Protein AF-A0A920VX40-F1 (afdb_monomer_lite)

Sequence (181 aa):
MASGDTIRWFDADPCYIYHIINSWEEKNEVILDVCRMSSPVPSQEVRQKLSGPYGTMLAWLKLDACYHRYRFNLETGETKEERKEDLLSEFPVINNRYGGLPSRYSYHVTLADTDVILFDALVKMDSLSGTSQKFKFQEGCFGSEMQFAPRHNSNAEDDGYLISFVTNMEKWERGDSNFSS

pLDDT: mean 86.34, std 15.26, range [39.72, 98.44]

Foldseek 3Di:
DDDPVPDADADDQDWDFDDWQAWADDPQKIKTKTFIFRDQAQDPVQLVPQDDPCSNVCSRQVTQGAIKMWIQGNPPSHIDIDGLERARWDLKYFLCVQHRHDDQKIKTFDADPDSDGFTQWIKIAGSVVSDIDIDGDDPQKTWDRWYWDADVPDPDRNRTDIGIDIDRRPDDDPPPPPPDD

Secondary structure (DSSP, 8-state):
---GGG---------EEEEEEEEEEETTEEEEEEEEES--S--HHHHHH--STTHHHHHHHSS--EEEEEEEETTT--EEEEE------EEEE--GGGTTS---EEEEEEEPSSSS--EEEEEEEETTTTEEEEEEPPTTEEE---EEEEPTT--STT-EEEE--EEE-S-----------

Structure (mmCIF, N/CA/C/O backbone):
data_AF-A0A920VX40-F1
#
_entry.id   AF-A0A920VX40-F1
#
loop_
_atom_site.group_PDB
_atom_site.id
_atom_site.type_symbol
_atom_site.label_atom_id
_atom_site.label_alt_id
_atom_site.label_comp_id
_atom_site.label_asym_id
_atom_site.label_entity_id
_atom_site.label_seq_id
_atom_site.pdbx_PDB_ins_code
_atom_site.Cartn_x
_atom_site.Cartn_y
_atom_site.Cartn_z
_atom_site.occupancy
_atom_site.B_iso_or_equiv
_atom_site.auth_seq_id
_atom_site.auth_comp_id
_atom_site.auth_asym_id
_atom_site.auth_atom_id
_atom_site.pdbx_PDB_model_num
ATOM 1 N N . MET A 1 1 ? -25.686 16.195 8.853 1.00 53.41 1 MET A N 1
ATOM 2 C CA . MET A 1 1 ? -24.213 16.301 8.797 1.00 53.41 1 MET A CA 1
ATOM 3 C C . MET A 1 1 ? -23.718 16.363 10.228 1.00 53.41 1 MET A C 1
ATOM 5 O O . MET A 1 1 ? -24.377 17.021 11.026 1.00 53.41 1 MET A O 1
ATOM 9 N N . ALA A 1 2 ? -22.648 15.649 10.568 1.00 62.75 2 ALA A N 1
ATOM 10 C CA . ALA A 1 2 ? -22.046 15.749 11.895 1.00 62.75 2 ALA A CA 1
ATOM 11 C C . ALA A 1 2 ? -21.421 17.149 12.082 1.00 62.75 2 ALA A C 1
ATOM 13 O O . ALA A 1 2 ? -20.918 17.717 11.112 1.00 62.75 2 ALA A O 1
ATOM 14 N N . SER A 1 3 ? -21.509 17.734 13.283 1.00 79.81 3 SER A N 1
ATOM 15 C CA . SER A 1 3 ? -20.851 19.015 13.586 1.00 79.81 3 SER A CA 1
ATOM 16 C C . SER A 1 3 ? -19.357 18.798 13.844 1.00 79.81 3 SER A C 1
ATOM 18 O O . SER A 1 3 ? -18.941 17.702 14.225 1.00 79.81 3 SER A O 1
ATOM 20 N N . GLY A 1 4 ? -18.540 19.841 13.670 1.00 75.31 4 GLY A N 1
ATOM 21 C CA . GLY A 1 4 ? -17.100 19.782 13.963 1.00 75.31 4 GLY A CA 1
ATOM 22 C C . GLY A 1 4 ? -16.775 19.418 15.419 1.00 75.31 4 GLY A C 1
ATOM 23 O O . GLY A 1 4 ? -15.692 18.918 15.696 1.00 75.31 4 GLY A O 1
ATOM 24 N N . ASP A 1 5 ? -17.730 19.569 16.338 1.00 81.38 5 ASP A N 1
ATOM 25 C CA . ASP A 1 5 ? -17.574 19.208 17.756 1.00 81.38 5 ASP A CA 1
ATOM 26 C C . ASP A 1 5 ? -17.540 17.687 17.988 1.00 81.38 5 ASP A C 1
ATOM 28 O O . ASP A 1 5 ? -17.261 17.230 19.093 1.00 81.38 5 ASP A O 1
ATOM 32 N N . THR A 1 6 ? -17.828 16.894 16.950 1.00 88.00 6 THR A N 1
ATOM 33 C CA . THR A 1 6 ? -17.757 15.424 16.978 1.00 88.00 6 THR A CA 1
ATOM 34 C C . THR A 1 6 ? -16.422 14.871 16.465 1.00 88.00 6 THR A C 1
ATOM 36 O O . THR A 1 6 ? -16.252 13.655 16.393 1.00 88.00 6 THR A O 1
ATOM 39 N N . ILE A 1 7 ? -15.466 15.746 16.115 1.00 91.00 7 ILE A N 1
ATOM 40 C CA . ILE A 1 7 ? -14.121 15.340 15.691 1.00 91.00 7 ILE A CA 1
ATOM 41 C C . ILE A 1 7 ? -13.418 14.626 16.845 1.00 91.00 7 ILE A C 1
ATOM 43 O O . ILE A 1 7 ? -13.340 15.134 17.964 1.00 91.00 7 ILE A O 1
ATOM 47 N N . ARG A 1 8 ? -12.846 13.462 16.539 1.00 92.31 8 ARG A N 1
ATOM 48 C CA . ARG A 1 8 ? -12.010 12.697 17.459 1.00 92.31 8 ARG A CA 1
ATOM 49 C C . ARG A 1 8 ? -10.584 12.657 16.934 1.00 92.31 8 ARG A C 1
ATOM 51 O O . ARG A 1 8 ? -10.366 12.368 15.761 1.00 92.31 8 ARG A O 1
ATOM 58 N N . TRP A 1 9 ? -9.636 12.945 17.816 1.00 95.50 9 TRP A N 1
ATOM 59 C CA . TRP A 1 9 ? -8.208 12.878 17.531 1.00 95.50 9 TRP A CA 1
ATOM 60 C C . TRP A 1 9 ? -7.626 11.612 18.148 1.00 95.50 9 TRP A C 1
ATOM 62 O O . TRP A 1 9 ? -8.067 11.180 19.212 1.00 95.50 9 TRP A O 1
ATOM 72 N N . PHE A 1 10 ? -6.653 11.034 17.457 1.00 97.38 10 PHE A N 1
ATOM 73 C CA . PHE A 1 10 ? -5.939 9.832 17.856 1.00 97.38 10 PHE A CA 1
ATOM 74 C C . PHE A 1 10 ? -4.443 10.117 17.777 1.00 97.38 10 PHE A C 1
ATOM 76 O O . PHE A 1 10 ? -3.987 10.717 16.802 1.00 97.38 10 PHE A O 1
ATOM 83 N N . ASP A 1 11 ? -3.697 9.688 18.789 1.00 97.25 11 ASP A N 1
ATOM 84 C CA . ASP A 1 11 ? -2.240 9.793 18.803 1.00 97.25 11 ASP A CA 1
ATOM 85 C C . ASP A 1 11 ? -1.621 8.582 18.094 1.00 97.25 11 ASP A C 1
ATOM 87 O O . ASP A 1 11 ? -2.114 7.463 18.231 1.00 97.25 11 ASP A O 1
ATOM 91 N N . ALA A 1 12 ? -0.553 8.803 17.331 1.00 95.19 12 ALA A N 1
ATOM 92 C CA . ALA A 1 12 ? 0.195 7.782 16.601 1.00 95.19 12 ALA A CA 1
ATOM 93 C C . ALA A 1 12 ? 1.691 8.121 16.612 1.00 95.19 12 ALA A C 1
ATOM 95 O O . ALA A 1 12 ? 2.065 9.286 16.795 1.00 95.19 12 ALA A O 1
ATOM 96 N N . ASP A 1 13 ? 2.543 7.125 16.378 1.00 93.44 13 ASP A N 1
ATOM 97 C CA . ASP A 1 13 ? 3.981 7.335 16.271 1.00 93.44 13 ASP A CA 1
ATOM 98 C C . ASP A 1 13 ? 4.307 8.298 15.112 1.00 93.44 13 ASP A C 1
ATOM 100 O O . ASP A 1 13 ? 3.785 8.140 13.996 1.00 93.44 13 ASP A O 1
ATOM 104 N N . PRO A 1 14 ? 5.212 9.278 15.321 1.00 90.81 14 PRO A N 1
ATOM 105 C CA . PRO A 1 14 ? 5.623 10.207 14.277 1.00 90.81 14 PRO A CA 1
ATOM 106 C C . PRO A 1 14 ? 6.095 9.472 13.025 1.00 90.81 14 PRO A C 1
ATOM 108 O O . PRO A 1 14 ? 6.943 8.582 13.081 1.00 90.81 14 PRO A O 1
ATOM 111 N N . CYS A 1 15 ? 5.552 9.859 11.879 1.00 90.69 15 CYS A N 1
ATOM 112 C CA . CYS A 1 15 ? 5.893 9.272 10.594 1.00 90.69 15 CYS A CA 1
ATOM 113 C C . CYS A 1 15 ? 5.583 10.246 9.461 1.00 90.69 15 CYS A C 1
ATOM 115 O O . CYS A 1 15 ? 5.109 11.365 9.682 1.00 90.69 15 CYS A O 1
ATOM 117 N N . TYR A 1 16 ? 5.866 9.811 8.240 1.00 88.50 16 TYR A N 1
ATOM 118 C CA . TYR A 1 16 ? 5.447 10.506 7.037 1.00 88.50 16 TYR A CA 1
ATOM 119 C C . TYR A 1 16 ? 4.636 9.559 6.154 1.00 88.50 16 TYR A C 1
ATOM 121 O O . TYR A 1 16 ? 5.003 8.398 5.981 1.00 88.50 16 TYR A O 1
ATOM 129 N N . ILE A 1 17 ? 3.522 10.054 5.623 1.00 91.56 17 ILE A N 1
ATOM 130 C CA . ILE A 1 17 ? 2.599 9.302 4.773 1.00 91.56 17 ILE A CA 1
ATOM 131 C C . ILE A 1 17 ? 2.345 10.151 3.528 1.00 91.56 17 ILE A C 1
ATOM 133 O O . ILE A 1 17 ? 1.797 11.247 3.645 1.00 91.56 17 ILE A O 1
ATOM 137 N N . TYR A 1 18 ? 2.738 9.655 2.352 1.00 87.81 18 TYR A N 1
ATOM 138 C CA . TYR A 1 18 ? 2.367 10.279 1.077 1.00 87.81 18 TYR A CA 1
ATOM 139 C C . TYR A 1 18 ? 1.000 9.795 0.610 1.00 87.81 18 TYR A C 1
ATOM 141 O O . TYR A 1 18 ? 0.105 10.606 0.372 1.00 87.81 18 TYR A O 1
ATOM 149 N N . HIS A 1 19 ? 0.839 8.475 0.495 1.00 94.50 19 HIS A N 1
ATOM 150 C CA . HIS A 1 19 ? -0.350 7.879 -0.094 1.00 94.50 19 HIS A CA 1
ATOM 151 C C . HIS A 1 19 ? -1.077 6.949 0.874 1.00 94.50 19 HIS A C 1
ATOM 153 O O . HIS A 1 19 ? -0.488 6.164 1.622 1.00 94.50 19 HIS A O 1
ATOM 159 N N . ILE A 1 20 ? -2.400 7.046 0.818 1.00 97.00 20 ILE A N 1
ATOM 160 C CA . ILE A 1 20 ? -3.333 6.165 1.509 1.00 97.00 20 ILE A CA 1
ATOM 161 C C . ILE A 1 20 ? -3.698 5.040 0.543 1.00 97.00 20 ILE A C 1
ATOM 163 O O . ILE A 1 20 ? -4.016 5.298 -0.614 1.00 97.00 20 ILE A O 1
ATOM 167 N N . ILE A 1 21 ? -3.672 3.805 1.034 1.00 97.62 21 ILE A N 1
ATOM 168 C CA . ILE A 1 21 ? -4.109 2.618 0.298 1.00 97.62 21 ILE A CA 1
ATOM 169 C C . ILE A 1 21 ? -5.641 2.546 0.329 1.00 97.62 21 ILE A C 1
ATOM 171 O O . ILE A 1 21 ? -6.280 2.481 -0.717 1.00 97.62 21 ILE A O 1
ATOM 175 N N . ASN A 1 22 ? -6.230 2.545 1.531 1.00 98.31 22 ASN A N 1
ATOM 176 C CA . ASN A 1 22 ? -7.680 2.539 1.750 1.00 98.31 22 ASN A CA 1
ATOM 177 C C . ASN A 1 22 ? -8.011 2.890 3.213 1.00 98.31 22 ASN A C 1
ATOM 179 O O . ASN A 1 22 ? -7.143 2.845 4.086 1.00 98.31 22 ASN A O 1
ATOM 183 N N . SER A 1 23 ? -9.278 3.179 3.502 1.00 98.38 23 SER A N 1
ATOM 184 C CA . SER A 1 23 ? -9.796 3.276 4.869 1.00 98.38 23 SER A CA 1
ATOM 185 C C . SER A 1 23 ? -11.240 2.790 4.950 1.00 98.38 23 SER A C 1
ATOM 187 O O . SER A 1 23 ? -11.978 2.886 3.975 1.00 98.38 23 SER A O 1
ATOM 189 N N . TRP A 1 24 ? -11.649 2.230 6.088 1.00 98.31 24 TRP A N 1
ATOM 190 C CA . TRP A 1 24 ? -13.023 1.760 6.311 1.00 98.31 24 TRP A CA 1
ATOM 191 C C . TRP A 1 24 ? -13.339 1.632 7.803 1.00 98.31 24 TRP A C 1
ATOM 193 O O . TRP A 1 24 ? -12.449 1.675 8.651 1.00 98.31 24 TRP A O 1
ATOM 203 N N . GLU A 1 25 ? -14.616 1.441 8.128 1.00 97.81 25 GLU A N 1
ATOM 204 C CA . GLU A 1 25 ? -15.074 1.158 9.491 1.00 97.81 25 GLU A CA 1
ATOM 205 C C . GLU A 1 25 ? -15.227 -0.353 9.716 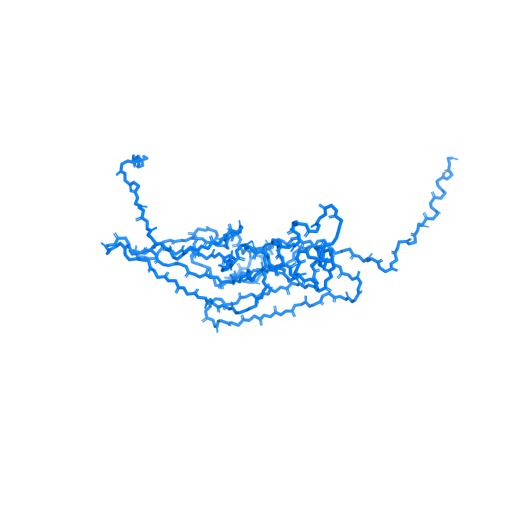1.00 97.81 25 GLU A C 1
ATOM 207 O O . GLU A 1 25 ? -15.825 -1.068 8.908 1.00 97.81 25 GLU A O 1
ATOM 212 N N . GLU A 1 26 ? -14.720 -0.849 10.842 1.00 96.38 26 GLU A N 1
ATOM 213 C CA . GLU A 1 26 ? -14.923 -2.216 11.311 1.00 96.38 26 GLU A CA 1
ATOM 214 C C . GLU A 1 26 ? -15.429 -2.192 12.759 1.00 96.38 26 GLU A C 1
ATOM 216 O O . GLU A 1 26 ? -14.665 -2.024 13.709 1.00 96.38 26 GLU A O 1
ATOM 221 N N . LYS A 1 27 ? -16.742 -2.391 12.941 1.00 95.44 27 LYS A N 1
ATOM 222 C CA . LYS A 1 27 ? -17.422 -2.288 14.246 1.00 95.44 27 LYS A CA 1
ATOM 223 C C . LYS A 1 27 ? -17.173 -0.918 14.897 1.00 95.44 27 LYS A C 1
ATOM 225 O O . LYS A 1 27 ? -17.713 0.072 14.428 1.00 95.44 27 LYS A O 1
ATOM 230 N N . ASN A 1 28 ? -16.366 -0.881 15.958 1.00 95.81 28 ASN A N 1
ATOM 231 C CA . ASN A 1 28 ? -16.006 0.316 16.713 1.00 95.81 28 ASN A CA 1
ATOM 232 C C . ASN A 1 28 ? -14.579 0.782 16.393 1.00 95.81 28 ASN A C 1
ATOM 234 O O . ASN A 1 28 ? -13.976 1.486 17.195 1.00 95.81 28 ASN A O 1
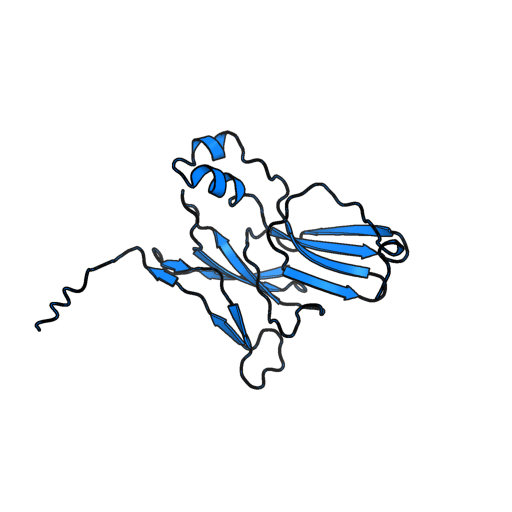ATOM 238 N N . GLU A 1 29 ? -14.000 0.360 15.272 1.00 97.94 29 GLU A N 1
ATOM 239 C CA . GLU A 1 29 ? -12.672 0.786 14.841 1.00 97.94 29 GLU A CA 1
ATOM 240 C C . GLU A 1 29 ? -12.732 1.438 13.460 1.00 97.94 29 GLU A C 1
ATOM 242 O O . GLU A 1 29 ? -13.469 0.991 12.583 1.00 97.94 29 GLU A O 1
ATOM 247 N N . VAL A 1 30 ? -11.912 2.466 13.250 1.00 98.25 30 VAL A N 1
ATOM 248 C CA . VAL A 1 30 ? -11.573 2.953 11.908 1.00 98.25 30 VAL A CA 1
ATOM 249 C C . VAL A 1 30 ? -10.244 2.331 11.511 1.00 98.25 30 VAL A C 1
ATOM 251 O O . VAL A 1 30 ? -9.268 2.417 12.258 1.00 98.25 30 VAL A O 1
ATOM 254 N N . ILE A 1 31 ? -10.208 1.697 10.345 1.00 98.44 31 ILE A N 1
ATOM 255 C CA . ILE A 1 31 ? -9.007 1.094 9.774 1.00 98.44 31 ILE A CA 1
ATOM 256 C C . ILE A 1 31 ? -8.464 2.022 8.696 1.00 98.44 31 ILE A C 1
ATOM 258 O O . ILE A 1 31 ? -9.225 2.531 7.873 1.00 98.44 31 ILE A O 1
ATOM 262 N N . LEU A 1 32 ? -7.152 2.239 8.701 1.00 98.44 32 LEU A N 1
ATOM 263 C CA . LEU A 1 32 ? -6.455 3.045 7.706 1.00 98.44 32 LEU A CA 1
ATOM 264 C C . LEU A 1 32 ? -5.194 2.312 7.254 1.00 98.44 32 LEU A C 1
ATOM 266 O O . LEU A 1 32 ? -4.281 2.087 8.044 1.00 98.44 32 LEU A O 1
ATOM 270 N N . ASP A 1 33 ? -5.144 1.989 5.970 1.00 97.75 33 ASP A N 1
ATOM 271 C CA . ASP A 1 33 ? -3.986 1.390 5.322 1.00 97.75 33 ASP A CA 1
ATOM 272 C C . ASP A 1 33 ? -3.248 2.446 4.512 1.00 97.75 33 ASP A C 1
ATOM 274 O O . ASP A 1 33 ? -3.861 3.161 3.719 1.00 97.75 33 ASP A O 1
ATOM 278 N N . VAL A 1 34 ? -1.934 2.542 4.694 1.00 96.69 34 VAL A N 1
ATOM 279 C CA . VAL A 1 34 ? -1.095 3.592 4.100 1.00 96.69 34 VAL A CA 1
ATOM 280 C C . VAL A 1 34 ? 0.265 3.057 3.655 1.00 96.69 34 VAL A C 1
ATOM 282 O O . VAL A 1 34 ? 0.734 2.028 4.147 1.00 96.69 34 VAL A O 1
ATOM 285 N N . CYS A 1 35 ? 0.936 3.814 2.788 1.00 93.94 35 CYS A N 1
ATOM 286 C CA . CYS A 1 35 ? 2.381 3.729 2.603 1.00 93.94 35 CYS A CA 1
ATOM 287 C C . CYS A 1 35 ? 3.058 4.646 3.636 1.00 93.94 35 CYS A C 1
ATOM 289 O O . CYS A 1 35 ? 3.010 5.874 3.526 1.00 93.94 35 CYS A O 1
ATOM 291 N N . ARG A 1 36 ? 3.632 4.050 4.689 1.00 91.94 36 ARG A N 1
ATOM 292 C CA . ARG A 1 36 ? 4.259 4.769 5.810 1.00 91.94 36 ARG A CA 1
ATOM 293 C C . ARG A 1 36 ? 5.773 4.755 5.683 1.00 91.94 36 ARG A C 1
ATOM 295 O O . ARG A 1 36 ? 6.368 3.695 5.501 1.00 91.94 36 ARG A O 1
ATOM 302 N N . MET A 1 37 ? 6.379 5.916 5.893 1.00 88.31 37 MET A N 1
ATOM 303 C CA . MET A 1 37 ? 7.822 6.109 6.013 1.00 88.31 37 MET A CA 1
ATOM 304 C C . MET A 1 37 ? 8.172 6.418 7.466 1.00 88.31 37 MET A C 1
ATOM 306 O O . MET A 1 37 ? 7.539 7.272 8.099 1.00 88.31 37 MET A O 1
ATOM 310 N N . SER A 1 38 ? 9.192 5.745 7.994 1.00 81.69 38 SER A N 1
ATOM 311 C CA . SER A 1 38 ? 9.581 5.898 9.404 1.00 81.69 38 SER A CA 1
ATOM 312 C C . SER A 1 38 ? 10.517 7.085 9.605 1.00 81.69 38 SER A C 1
ATOM 314 O O . SER A 1 38 ? 10.448 7.769 10.623 1.00 81.69 38 SER A O 1
ATOM 316 N N . SER A 1 39 ? 11.376 7.368 8.625 1.00 75.50 39 SER A N 1
ATOM 317 C CA . SER A 1 39 ? 12.275 8.520 8.665 1.00 75.50 39 SER A CA 1
ATOM 318 C C . SER A 1 39 ? 12.107 9.355 7.406 1.00 75.50 39 SER A C 1
ATOM 320 O O . SER A 1 39 ? 12.672 8.989 6.379 1.00 75.50 39 SER A O 1
ATOM 322 N N . PRO A 1 40 ? 11.419 10.512 7.462 1.00 66.31 40 PRO A N 1
ATOM 323 C CA . PRO A 1 40 ? 11.309 11.391 6.307 1.00 66.31 40 PRO A CA 1
ATOM 324 C C . PRO A 1 40 ? 12.634 12.080 5.972 1.00 66.31 40 PRO A C 1
ATOM 326 O O . PRO A 1 40 ? 12.748 12.687 4.923 1.00 66.31 40 PRO A O 1
ATOM 329 N N . VAL A 1 41 ? 13.658 12.030 6.829 1.00 69.81 41 VAL A N 1
ATOM 330 C CA . VAL A 1 41 ? 14.912 12.749 6.583 1.00 69.81 41 VAL A CA 1
ATOM 331 C C . VAL A 1 41 ? 15.922 11.823 5.897 1.00 69.81 41 VAL A C 1
ATOM 333 O O . VAL A 1 41 ? 16.403 10.887 6.538 1.00 69.81 41 VAL A O 1
ATOM 336 N N . PRO A 1 42 ? 16.321 12.089 4.637 1.00 65.88 42 PRO A N 1
ATOM 337 C CA . PRO A 1 42 ? 17.391 11.326 4.006 1.00 65.88 42 PRO A CA 1
ATOM 338 C C . PRO A 1 42 ? 18.711 11.517 4.736 1.00 65.88 42 PRO A C 1
ATOM 340 O O . PRO A 1 42 ? 19.056 12.647 5.110 1.00 65.88 42 PRO A O 1
ATOM 343 N N . SER A 1 43 ? 19.474 10.428 4.864 1.00 67.69 43 SER A N 1
ATOM 344 C CA . SER A 1 43 ? 20.819 10.465 5.433 1.00 67.69 43 SER A CA 1
ATOM 345 C C . SER A 1 43 ? 21.733 11.399 4.633 1.00 67.69 43 SER A C 1
ATOM 347 O O . SER A 1 43 ? 21.518 11.667 3.446 1.00 67.69 43 SER A O 1
ATOM 349 N N . GLN A 1 44 ? 22.785 11.901 5.280 1.00 68.62 44 GLN A N 1
ATOM 350 C CA . GLN A 1 44 ? 23.765 12.766 4.621 1.00 68.62 44 GLN A CA 1
ATOM 351 C C . GLN A 1 44 ? 24.412 12.078 3.406 1.00 68.62 44 GLN A C 1
ATOM 353 O O . GLN A 1 44 ? 24.651 12.731 2.395 1.00 68.62 44 GLN A O 1
ATOM 358 N N . GLU A 1 45 ? 24.620 10.763 3.480 1.00 68.75 45 GLU A N 1
ATOM 359 C CA . GLU A 1 45 ? 25.150 9.949 2.384 1.00 68.75 45 GLU A CA 1
ATOM 360 C C . GLU A 1 45 ? 24.193 9.905 1.181 1.00 68.75 45 GLU A C 1
ATOM 362 O O . GLU A 1 45 ? 24.613 10.135 0.047 1.00 68.75 45 GLU A O 1
ATOM 367 N N . VAL A 1 46 ? 22.893 9.685 1.418 1.00 67.38 46 VAL A N 1
ATOM 368 C CA . VAL A 1 46 ? 21.862 9.687 0.363 1.00 67.38 46 VAL A CA 1
ATOM 369 C C . VAL A 1 46 ? 21.782 11.060 -0.308 1.00 67.38 46 VAL A C 1
ATOM 371 O O . VAL A 1 46 ? 21.743 11.152 -1.534 1.00 67.38 46 VAL A O 1
ATOM 374 N N . ARG A 1 47 ? 21.846 12.141 0.479 1.00 67.44 47 ARG A N 1
ATOM 375 C CA . ARG A 1 47 ? 21.854 13.520 -0.041 1.00 67.44 47 ARG A CA 1
ATOM 376 C C . ARG A 1 47 ? 23.082 13.839 -0.897 1.00 67.44 47 ARG A C 1
ATOM 378 O O . ARG A 1 47 ? 22.980 14.667 -1.792 1.00 67.44 47 ARG A O 1
ATOM 385 N N . GLN A 1 48 ? 24.233 13.231 -0.610 1.00 68.69 48 GLN A N 1
ATOM 386 C CA . GLN A 1 48 ? 25.470 13.439 -1.372 1.00 68.69 48 GLN A CA 1
ATOM 387 C C . GLN A 1 48 ? 25.499 12.639 -2.680 1.00 68.69 48 GLN A C 1
ATOM 389 O O . GLN A 1 48 ? 26.109 13.091 -3.646 1.00 68.69 48 GLN A O 1
ATOM 394 N N . LYS A 1 49 ? 24.847 11.470 -2.716 1.00 64.94 49 LYS A N 1
ATOM 395 C CA . LYS A 1 49 ? 24.751 10.614 -3.911 1.00 64.94 49 LYS A CA 1
ATOM 396 C C . LYS A 1 49 ? 23.751 11.144 -4.939 1.00 64.94 49 LYS A C 1
ATOM 398 O O . LYS A 1 49 ? 23.969 11.011 -6.137 1.00 64.94 49 LYS A O 1
ATOM 403 N N . LEU A 1 50 ? 22.672 11.771 -4.481 1.00 65.81 50 LEU A N 1
ATOM 404 C CA . LEU A 1 50 ? 21.606 12.255 -5.350 1.00 65.81 50 LEU A CA 1
ATOM 405 C C . LEU A 1 50 ? 21.895 13.685 -5.822 1.00 65.81 50 LEU A C 1
ATOM 407 O O . LEU A 1 50 ? 21.706 14.655 -5.089 1.00 65.81 50 LEU A O 1
ATOM 411 N N . SER A 1 51 ? 22.354 13.813 -7.067 1.00 59.56 51 SER A N 1
ATOM 412 C CA . SER A 1 51 ? 22.645 15.098 -7.715 1.00 59.56 51 SER A CA 1
ATOM 413 C C . SER A 1 51 ? 21.557 15.490 -8.730 1.00 59.56 51 SER A C 1
ATOM 415 O O . SER A 1 51 ? 20.774 14.660 -9.182 1.00 59.56 51 SER A O 1
ATOM 417 N N . GLY A 1 52 ? 21.474 16.779 -9.077 1.00 64.25 52 GLY A N 1
ATOM 418 C CA . GLY A 1 52 ? 20.512 17.296 -10.061 1.00 64.25 52 GLY A CA 1
ATOM 419 C C . GLY A 1 52 ? 19.177 17.789 -9.474 1.00 64.25 52 GLY A C 1
ATOM 420 O O . GLY A 1 52 ? 18.944 17.690 -8.268 1.00 64.25 52 GLY A O 1
ATOM 421 N N . PRO A 1 53 ? 18.282 18.349 -10.313 1.00 60.56 53 PRO A N 1
ATOM 422 C CA . PRO A 1 53 ? 17.081 19.065 -9.861 1.00 60.56 53 PRO A CA 1
ATOM 423 C C . PRO A 1 53 ? 16.074 18.180 -9.109 1.00 60.56 53 PRO A C 1
ATOM 425 O O . PRO A 1 53 ? 15.286 18.691 -8.318 1.00 60.56 53 PRO A O 1
ATOM 428 N N . TYR A 1 54 ? 16.128 16.860 -9.310 1.00 62.28 54 TYR A N 1
ATOM 429 C CA . TYR A 1 54 ? 15.263 15.880 -8.645 1.00 62.28 54 TYR A CA 1
ATOM 430 C C . TYR A 1 54 ? 15.946 15.156 -7.476 1.00 62.28 54 TYR A C 1
ATOM 432 O O . TYR A 1 54 ? 15.286 14.395 -6.772 1.00 62.28 54 TYR A O 1
ATOM 440 N N . GLY A 1 55 ? 17.239 15.404 -7.227 1.00 63.00 55 GLY A N 1
ATOM 441 C CA . GLY A 1 55 ? 18.025 14.685 -6.220 1.00 63.00 55 GLY A CA 1
ATOM 442 C C . GLY A 1 55 ? 17.464 14.824 -4.805 1.00 63.00 55 GLY A C 1
ATOM 443 O O . GLY A 1 55 ? 17.425 13.860 -4.048 1.00 63.00 55 GLY A O 1
ATOM 444 N N . THR A 1 56 ? 16.926 16.002 -4.466 1.00 64.81 56 THR A N 1
ATOM 445 C CA . THR A 1 56 ? 16.213 16.191 -3.196 1.00 64.81 56 THR A CA 1
ATOM 446 C C . THR A 1 56 ? 14.950 15.337 -3.156 1.00 64.81 56 THR A C 1
ATOM 448 O O . THR A 1 56 ? 14.847 14.514 -2.261 1.00 64.81 56 THR A O 1
ATOM 451 N N . MET A 1 57 ? 14.038 15.447 -4.132 1.00 65.94 57 MET A N 1
ATOM 452 C CA . MET A 1 57 ? 12.803 14.642 -4.197 1.00 65.94 57 MET A CA 1
ATOM 453 C C . MET A 1 57 ? 13.086 13.136 -4.078 1.00 65.94 57 MET A C 1
ATOM 455 O O . MET A 1 57 ? 12.445 12.452 -3.292 1.00 65.94 57 MET A O 1
ATOM 459 N N . LEU A 1 58 ? 14.099 12.639 -4.783 1.00 62.97 58 LEU A N 1
ATOM 460 C CA . LEU A 1 58 ? 14.572 11.258 -4.686 1.00 62.97 58 LEU A CA 1
ATOM 461 C C . LEU A 1 58 ? 15.038 10.860 -3.299 1.00 62.97 58 LEU A C 1
ATOM 463 O O . LEU A 1 58 ? 14.757 9.753 -2.853 1.00 62.97 58 LEU A O 1
ATOM 467 N N . ALA A 1 59 ? 15.739 11.761 -2.620 1.00 64.19 59 ALA A N 1
ATOM 468 C CA . ALA A 1 59 ? 16.204 11.533 -1.269 1.00 64.19 59 ALA A CA 1
ATOM 469 C C . ALA A 1 59 ? 15.011 11.385 -0.313 1.00 64.19 59 ALA A C 1
ATOM 471 O O . ALA A 1 59 ? 15.120 10.658 0.664 1.00 64.19 59 ALA A O 1
ATOM 472 N N . TRP A 1 60 ? 13.873 12.023 -0.615 1.00 60.84 60 TRP A N 1
ATOM 473 C CA . TRP A 1 60 ? 12.623 11.872 0.133 1.00 60.84 60 TRP A CA 1
ATOM 474 C C . TRP A 1 60 ? 11.756 10.690 -0.335 1.00 60.84 60 TRP A C 1
ATOM 476 O O . TRP A 1 60 ? 10.965 10.200 0.453 1.00 60.84 60 TRP A O 1
ATOM 486 N N . LEU A 1 61 ? 11.876 10.217 -1.581 1.00 57.12 61 LEU A N 1
ATOM 487 C CA . LEU A 1 61 ? 11.051 9.122 -2.125 1.00 57.12 61 LEU A CA 1
ATOM 488 C C . LEU A 1 61 ? 11.702 7.736 -2.044 1.00 57.12 61 LEU A C 1
ATOM 490 O O . LEU A 1 61 ? 10.987 6.756 -1.892 1.00 57.12 61 LEU A O 1
ATOM 494 N N . LYS A 1 62 ? 13.039 7.628 -2.069 1.00 60.41 62 LYS A N 1
ATOM 495 C CA . LYS A 1 62 ? 13.769 6.370 -1.789 1.00 60.41 62 LYS A CA 1
ATOM 496 C C . LYS A 1 62 ? 13.747 5.972 -0.307 1.00 60.41 62 LYS A C 1
ATOM 498 O O . LYS A 1 62 ? 14.480 5.078 0.114 1.00 60.41 62 LYS A O 1
ATOM 503 N N . LEU A 1 63 ? 12.966 6.680 0.496 1.00 62.78 63 LEU A N 1
ATOM 504 C CA . LEU A 1 63 ? 12.799 6.373 1.900 1.00 62.78 63 LEU A CA 1
ATOM 505 C C . LEU A 1 63 ? 11.858 5.182 2.041 1.00 62.78 63 LEU A C 1
ATOM 507 O O . LEU A 1 63 ? 11.164 4.782 1.113 1.00 62.78 63 LEU A O 1
ATOM 511 N N . ASP A 1 64 ? 11.920 4.600 3.219 1.00 77.25 64 ASP A N 1
ATOM 512 C CA . ASP A 1 64 ? 11.446 3.291 3.648 1.00 77.25 64 ASP A CA 1
ATOM 513 C C . ASP A 1 64 ? 9.915 3.094 3.648 1.00 77.25 64 ASP A C 1
ATOM 515 O O . ASP A 1 64 ? 9.380 2.381 4.500 1.00 77.25 64 ASP A O 1
ATOM 519 N N . ALA A 1 65 ? 9.215 3.707 2.688 1.00 86.31 65 ALA A N 1
ATOM 520 C CA . ALA A 1 65 ? 7.783 3.596 2.487 1.00 86.31 65 ALA A CA 1
ATOM 521 C C . ALA A 1 65 ? 7.375 2.130 2.325 1.00 86.31 65 ALA A C 1
ATOM 523 O O . ALA A 1 65 ? 7.847 1.427 1.432 1.00 86.31 65 ALA A O 1
ATOM 524 N N . CYS A 1 66 ? 6.498 1.670 3.206 1.00 89.62 66 CYS A N 1
ATOM 525 C CA . CYS A 1 66 ? 5.992 0.306 3.209 1.00 89.62 66 CYS A CA 1
ATOM 526 C C . CYS A 1 66 ? 4.542 0.277 3.692 1.00 89.62 66 CYS A C 1
ATOM 528 O O . CYS A 1 66 ? 4.054 1.234 4.301 1.00 89.62 66 CYS A O 1
ATOM 530 N N . TYR A 1 67 ? 3.848 -0.831 3.433 1.00 93.06 67 TYR A N 1
ATOM 531 C CA . TYR A 1 67 ? 2.471 -1.014 3.879 1.00 93.06 67 TYR A CA 1
ATOM 532 C C . TYR A 1 67 ? 2.407 -1.013 5.410 1.00 93.06 67 TYR A C 1
ATOM 534 O O . TYR A 1 67 ? 2.901 -1.924 6.084 1.00 93.06 67 TYR A O 1
ATOM 542 N N . HIS A 1 68 ? 1.703 -0.022 5.954 1.00 94.75 68 HIS A N 1
ATOM 543 C CA . HIS A 1 68 ? 1.311 0.037 7.353 1.00 94.75 68 HIS A CA 1
ATOM 544 C C . HIS A 1 68 ? -0.212 0.101 7.532 1.00 94.75 68 HIS A C 1
ATOM 546 O O . HIS A 1 68 ? -0.906 0.734 6.737 1.00 94.75 68 HIS A O 1
ATOM 552 N N . ARG A 1 69 ? -0.726 -0.537 8.587 1.00 96.56 69 ARG A N 1
ATOM 553 C CA . ARG A 1 69 ? -2.134 -0.500 8.992 1.00 96.56 69 ARG A CA 1
ATOM 554 C C . ARG A 1 69 ? -2.269 0.166 10.352 1.00 96.56 69 ARG A C 1
ATOM 556 O O . ARG A 1 69 ? -1.620 -0.229 11.318 1.00 96.56 69 ARG A O 1
ATOM 563 N N . TYR A 1 70 ? -3.175 1.126 10.420 1.00 98.06 70 TYR A N 1
ATOM 564 C CA . TYR A 1 70 ? -3.636 1.760 11.642 1.00 98.06 70 TYR A CA 1
ATOM 565 C C . TYR A 1 70 ? -5.023 1.233 12.004 1.00 98.06 70 TYR A C 1
ATOM 567 O O . TYR A 1 70 ? -5.869 1.035 11.127 1.00 98.06 70 TYR A O 1
ATOM 575 N N . ARG A 1 71 ? -5.270 1.025 13.299 1.00 98.38 71 ARG A N 1
ATOM 576 C CA . ARG A 1 71 ? -6.604 0.764 13.854 1.00 98.38 71 ARG A CA 1
ATOM 577 C C . ARG A 1 71 ? -6.883 1.780 14.950 1.00 98.38 71 ARG A C 1
ATOM 579 O O . ARG A 1 71 ? -6.144 1.840 15.929 1.00 98.38 71 ARG A O 1
ATOM 586 N N . PHE A 1 72 ? -7.943 2.557 14.784 1.00 98.44 72 PHE A N 1
ATOM 587 C CA . PHE A 1 72 ? -8.346 3.607 15.713 1.00 98.44 72 PHE A CA 1
ATOM 588 C C . PHE A 1 72 ? -9.616 3.183 16.444 1.00 98.44 72 PHE A C 1
ATOM 590 O O . PHE A 1 72 ? -10.689 3.134 15.843 1.00 98.44 72 PHE A O 1
ATOM 597 N N . ASN A 1 73 ? -9.518 2.863 17.732 1.00 97.75 73 ASN A N 1
ATOM 598 C CA . ASN A 1 73 ? -10.644 2.361 18.511 1.00 97.75 73 ASN A CA 1
ATOM 599 C C . ASN A 1 73 ? -11.542 3.505 19.009 1.00 97.75 73 ASN A C 1
ATOM 601 O O . ASN A 1 73 ? -11.151 4.298 19.869 1.00 97.75 73 ASN A O 1
ATOM 605 N N . LEU A 1 74 ? -12.771 3.575 18.500 1.00 96.12 74 LEU A N 1
ATOM 606 C CA . LEU A 1 74 ? -13.773 4.603 18.798 1.00 96.12 74 LEU A CA 1
ATOM 607 C C . LEU A 1 74 ? -14.300 4.561 20.243 1.00 96.12 74 LEU A C 1
ATOM 609 O O . LEU A 1 74 ? -14.749 5.587 20.748 1.00 96.12 74 LEU A O 1
ATOM 613 N N . GLU A 1 75 ? -14.203 3.426 20.939 1.00 95.31 75 GLU A N 1
ATOM 614 C CA . GLU A 1 75 ? -14.618 3.302 22.343 1.00 95.31 75 GLU A CA 1
ATOM 615 C C . GLU A 1 75 ? -13.502 3.741 23.294 1.00 95.31 75 GLU A C 1
ATOM 617 O O . GLU A 1 75 ? -13.706 4.611 24.139 1.00 95.31 75 GLU A O 1
ATOM 622 N N . THR A 1 76 ? -12.300 3.186 23.136 1.00 96.25 76 THR A N 1
ATOM 623 C CA . THR A 1 76 ? -11.192 3.380 24.084 1.00 96.25 76 THR A CA 1
ATOM 624 C C . THR A 1 76 ? -10.334 4.601 23.770 1.00 96.25 76 THR A C 1
ATOM 626 O O . THR A 1 76 ? -9.718 5.154 24.674 1.00 96.25 76 THR A O 1
ATOM 629 N N . GLY A 1 77 ? -10.298 5.039 22.506 1.00 96.06 77 GLY A N 1
ATOM 630 C CA . GLY A 1 77 ? -9.360 6.072 22.046 1.00 96.06 77 GLY A CA 1
ATOM 631 C C . GLY A 1 77 ? -7.969 5.537 21.705 1.00 96.06 77 GLY A C 1
ATOM 632 O O . GLY A 1 77 ? -7.094 6.322 21.366 1.00 96.06 77 GLY A O 1
ATOM 633 N N . GLU A 1 78 ? -7.761 4.221 21.784 1.00 97.56 78 GLU A N 1
ATOM 634 C CA . GLU A 1 78 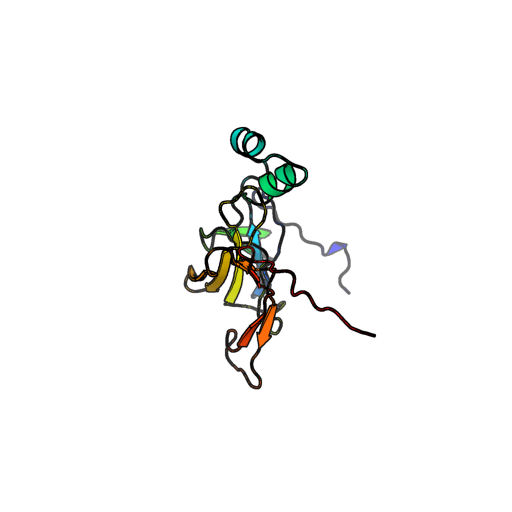? -6.481 3.582 21.475 1.00 97.56 78 GLU A CA 1
ATOM 635 C C . GLU A 1 78 ? -6.194 3.585 19.964 1.00 97.56 78 GLU A C 1
ATOM 637 O O . GLU A 1 78 ? -7.077 3.286 19.154 1.00 97.56 78 GLU A O 1
ATOM 642 N N . THR A 1 79 ? -4.936 3.848 19.607 1.00 98.44 79 THR A N 1
ATOM 643 C CA . THR A 1 79 ? -4.384 3.625 18.266 1.00 98.44 79 THR A CA 1
ATOM 644 C C . THR A 1 79 ? -3.494 2.393 18.282 1.00 98.44 79 THR A C 1
ATOM 646 O O . THR A 1 79 ? -2.616 2.267 19.135 1.00 98.44 79 THR A O 1
ATOM 649 N N . LYS A 1 80 ? -3.686 1.495 17.315 1.00 97.75 80 LYS A N 1
ATOM 650 C CA . LYS A 1 80 ? -2.777 0.376 17.047 1.00 97.75 80 LYS A CA 1
ATOM 651 C C . LYS A 1 80 ? -2.146 0.523 15.680 1.00 97.75 80 LYS A C 1
ATOM 653 O O . LYS A 1 80 ? -2.814 0.893 14.719 1.00 97.75 80 LYS A O 1
ATOM 658 N N . GLU A 1 81 ? -0.876 0.165 15.616 1.00 96.00 81 GLU A N 1
ATOM 659 C CA . GLU A 1 81 ? -0.004 0.334 14.464 1.00 96.00 81 GLU A CA 1
ATOM 660 C C . GLU A 1 81 ? 0.639 -1.004 14.100 1.00 96.00 81 GLU A C 1
ATOM 662 O O . GLU A 1 81 ? 1.214 -1.676 14.956 1.00 96.00 81 GLU A O 1
ATOM 667 N N . GLU A 1 82 ? 0.521 -1.413 12.839 1.00 93.75 82 GLU A N 1
ATOM 668 C CA . GLU A 1 82 ? 1.055 -2.682 12.347 1.00 93.75 82 GLU A CA 1
ATOM 669 C C . GLU A 1 82 ? 1.727 -2.489 10.983 1.00 93.75 82 GLU A C 1
ATOM 671 O O . GLU A 1 82 ? 1.077 -2.132 9.998 1.00 93.75 82 GLU A O 1
ATOM 676 N N . ARG A 1 83 ? 3.022 -2.804 10.883 1.00 91.25 83 ARG A N 1
ATOM 677 C CA . ARG A 1 83 ? 3.689 -2.968 9.587 1.00 91.25 83 ARG A CA 1
ATOM 678 C C . ARG A 1 83 ? 3.246 -4.290 8.962 1.00 91.25 83 ARG A C 1
ATOM 680 O O . ARG A 1 83 ? 3.500 -5.347 9.531 1.00 91.25 83 ARG A O 1
ATOM 687 N N . LYS A 1 84 ? 2.576 -4.231 7.808 1.00 89.75 84 LYS A N 1
ATOM 688 C CA . LYS A 1 84 ? 2.013 -5.414 7.134 1.00 89.75 84 LYS A CA 1
ATOM 689 C C . LYS A 1 84 ? 3.024 -6.127 6.247 1.00 89.75 84 LYS A C 1
ATOM 691 O O . LYS A 1 84 ? 2.928 -7.340 6.091 1.00 89.75 84 LYS A O 1
ATOM 696 N N . GLU A 1 85 ? 3.966 -5.386 5.670 1.00 83.50 85 GLU A N 1
ATOM 697 C CA . GLU A 1 85 ? 5.002 -5.935 4.799 1.00 83.50 85 GLU A CA 1
ATOM 698 C C . GLU A 1 85 ? 6.264 -5.053 4.820 1.00 83.50 85 GLU A C 1
ATOM 700 O O . GLU A 1 85 ? 6.183 -3.834 4.985 1.00 83.50 85 GLU A O 1
ATOM 705 N N . ASP A 1 86 ? 7.438 -5.669 4.645 1.00 85.12 86 ASP A N 1
ATOM 706 C CA . ASP A 1 86 ? 8.735 -4.972 4.599 1.00 85.12 86 ASP A CA 1
ATOM 707 C C . ASP A 1 86 ? 9.131 -4.514 3.184 1.00 85.12 86 ASP A C 1
ATOM 709 O O . ASP A 1 86 ? 10.172 -3.879 2.997 1.00 85.12 86 ASP A O 1
ATOM 713 N N . LEU A 1 87 ? 8.320 -4.835 2.173 1.00 88.31 87 LEU A N 1
ATOM 714 C CA . LEU A 1 87 ? 8.580 -4.445 0.796 1.00 88.31 87 LEU A CA 1
ATOM 715 C C . LEU A 1 87 ? 8.440 -2.930 0.640 1.00 88.31 87 LEU A C 1
ATOM 717 O O . LEU A 1 87 ? 7.406 -2.353 0.972 1.00 88.31 87 LEU A O 1
ATOM 721 N N . LEU A 1 88 ? 9.482 -2.310 0.086 1.00 88.88 88 LEU A N 1
ATOM 722 C CA . LEU A 1 88 ? 9.461 -0.893 -0.242 1.00 88.88 88 LEU A CA 1
ATOM 723 C C . LEU A 1 88 ? 8.600 -0.656 -1.480 1.00 88.88 88 LEU A C 1
ATOM 725 O O . LEU A 1 88 ? 8.958 -1.096 -2.578 1.00 88.88 88 LEU A O 1
ATOM 729 N N . SER A 1 89 ? 7.472 0.022 -1.299 1.00 89.88 89 SER A N 1
ATOM 730 C CA . SER A 1 89 ? 6.525 0.288 -2.376 1.00 89.88 89 SER A CA 1
ATOM 731 C C . SER A 1 89 ? 5.669 1.521 -2.109 1.00 89.88 89 SER A C 1
ATOM 733 O O . SER A 1 89 ? 5.411 1.894 -0.966 1.00 89.88 89 SER A O 1
ATOM 735 N N . GLU A 1 90 ? 5.215 2.141 -3.192 1.00 90.94 90 GLU A N 1
ATOM 736 C CA . GLU A 1 90 ? 4.452 3.390 -3.177 1.00 90.94 90 GLU A CA 1
ATOM 737 C C . GLU A 1 90 ? 3.409 3.417 -4.302 1.00 90.94 90 GLU A C 1
ATOM 739 O O . GLU A 1 90 ? 3.318 2.478 -5.103 1.00 90.94 90 GLU A O 1
ATOM 744 N N . PHE A 1 91 ? 2.642 4.510 -4.353 1.00 94.00 91 PHE A N 1
ATOM 745 C CA . PHE A 1 91 ? 1.556 4.748 -5.314 1.00 94.00 91 PHE A CA 1
ATOM 746 C C . PHE A 1 91 ? 0.535 3.598 -5.325 1.00 94.00 91 PHE A C 1
ATOM 748 O O . PHE A 1 91 ? 0.353 2.925 -6.348 1.00 94.00 91 PHE A O 1
ATOM 755 N N . PRO A 1 92 ? -0.088 3.318 -4.165 1.00 96.31 92 PRO A N 1
ATOM 756 C CA . PRO A 1 92 ? -1.015 2.219 -4.030 1.00 96.31 92 PRO A CA 1
ATOM 757 C C . PRO A 1 92 ? -2.307 2.488 -4.795 1.00 96.31 92 PRO A C 1
ATOM 759 O O . PRO A 1 92 ? -2.885 3.570 -4.727 1.00 96.31 92 PRO A O 1
ATOM 762 N N . VAL A 1 93 ? -2.824 1.446 -5.433 1.00 97.81 93 VAL A N 1
ATOM 763 C CA . VAL A 1 93 ? -4.191 1.404 -5.946 1.00 97.81 93 VAL A CA 1
ATOM 764 C C . VAL A 1 93 ? -4.901 0.147 -5.475 1.00 97.81 93 VAL A C 1
ATOM 766 O O . VAL A 1 93 ? -4.286 -0.886 -5.210 1.00 97.81 93 VAL A O 1
ATOM 769 N N . ILE A 1 94 ? -6.223 0.220 -5.398 1.00 98.44 94 ILE A N 1
ATOM 770 C CA . ILE A 1 94 ? -7.096 -0.909 -5.075 1.00 98.44 94 ILE A CA 1
ATOM 771 C C . ILE A 1 94 ? -8.125 -1.094 -6.188 1.00 98.44 94 ILE A C 1
ATOM 773 O O . ILE A 1 94 ? -8.281 -0.257 -7.080 1.00 98.44 94 ILE A O 1
ATOM 777 N N . ASN A 1 95 ? -8.894 -2.177 -6.118 1.00 98.19 95 ASN A N 1
ATOM 778 C CA . ASN A 1 95 ? -10.152 -2.223 -6.847 1.00 98.19 95 ASN A CA 1
ATOM 779 C C . ASN A 1 95 ? -11.112 -1.185 -6.244 1.00 98.19 95 ASN A C 1
ATOM 781 O O . ASN A 1 95 ? -11.655 -1.403 -5.165 1.00 98.19 95 ASN A O 1
ATOM 785 N N . ASN A 1 96 ? -11.355 -0.077 -6.951 1.00 96.19 96 ASN A N 1
ATOM 786 C CA . ASN A 1 96 ? -12.159 1.048 -6.449 1.00 96.19 96 ASN A CA 1
ATOM 787 C C . ASN A 1 96 ? -13.604 0.686 -6.055 1.00 96.19 96 ASN A C 1
ATOM 789 O O . ASN A 1 96 ? -14.249 1.465 -5.359 1.00 96.19 96 ASN A O 1
ATOM 793 N N . ARG A 1 97 ? -14.117 -0.501 -6.423 1.00 96.81 97 ARG A N 1
ATOM 794 C CA . ARG A 1 97 ? -15.377 -1.032 -5.862 1.00 96.81 97 ARG A CA 1
ATOM 795 C C . ARG A 1 97 ? -15.318 -1.255 -4.342 1.00 96.81 97 ARG A C 1
ATOM 797 O O . ARG A 1 97 ? -16.368 -1.372 -3.723 1.00 96.81 97 ARG A O 1
ATOM 804 N N . TYR A 1 98 ? -14.115 -1.317 -3.773 1.00 97.69 98 TYR A N 1
ATOM 805 C CA . TYR A 1 98 ? -13.833 -1.509 -2.352 1.00 97.69 98 TYR A CA 1
ATOM 806 C C . TYR A 1 98 ? -13.300 -0.237 -1.673 1.00 97.69 98 TYR A C 1
ATOM 808 O O . TYR A 1 98 ? -12.906 -0.287 -0.511 1.00 97.69 98 TYR A O 1
ATOM 816 N N . GLY A 1 99 ? -13.284 0.912 -2.360 1.00 97.56 99 GLY A N 1
ATOM 817 C CA . GLY A 1 99 ? -12.908 2.181 -1.732 1.00 97.56 99 GLY A CA 1
ATOM 818 C C . GLY A 1 99 ? -13.866 2.520 -0.592 1.00 97.56 99 GLY A C 1
ATOM 819 O O . GLY A 1 99 ? -15.080 2.544 -0.800 1.00 97.56 99 GLY A O 1
ATOM 820 N N . GLY A 1 100 ? -13.339 2.743 0.614 1.00 97.94 100 GLY A N 1
ATOM 821 C CA . GLY A 1 100 ? -14.171 2.954 1.804 1.00 97.94 100 GLY A CA 1
ATOM 822 C C . GLY A 1 100 ? -14.682 1.667 2.471 1.00 97.94 100 GLY A C 1
ATOM 823 O O . GLY A 1 100 ? -15.381 1.741 3.480 1.00 97.94 100 GLY A O 1
ATOM 824 N N . LEU A 1 101 ? -14.387 0.492 1.904 1.00 97.81 101 LEU A N 1
ATOM 825 C CA . LEU A 1 101 ? -14.841 -0.822 2.370 1.00 97.81 101 LEU A CA 1
ATOM 826 C C . LEU A 1 101 ? -13.641 -1.718 2.716 1.00 97.81 101 LEU A C 1
ATOM 828 O O . LEU A 1 101 ? -12.542 -1.476 2.218 1.00 97.81 101 LEU A O 1
ATOM 832 N N . PRO A 1 102 ? -13.832 -2.786 3.517 1.00 97.38 102 PRO A N 1
ATOM 833 C CA . PRO A 1 102 ? -12.775 -3.762 3.752 1.00 97.38 102 PRO A CA 1
ATOM 834 C C . PRO A 1 102 ? -12.222 -4.320 2.433 1.00 97.38 102 PRO A C 1
ATOM 836 O O . PRO A 1 102 ? -12.961 -4.929 1.659 1.00 97.38 102 PRO A O 1
ATOM 839 N N . SER A 1 103 ? -10.923 -4.132 2.200 1.00 96.81 103 SER A N 1
ATOM 840 C CA . SER A 1 103 ? -10.200 -4.611 1.014 1.00 96.81 103 SER A CA 1
ATOM 841 C C . SER A 1 103 ? -9.032 -5.508 1.416 1.00 96.81 103 SER A C 1
ATOM 843 O O . SER A 1 103 ? -8.310 -5.206 2.370 1.00 96.81 103 SER A O 1
ATOM 845 N N . ARG A 1 104 ? -8.817 -6.599 0.680 1.00 96.56 104 ARG A N 1
ATOM 846 C CA . ARG A 1 104 ? -7.703 -7.527 0.891 1.00 96.56 104 ARG A CA 1
ATOM 847 C C . ARG A 1 104 ? -6.485 -7.168 0.047 1.00 96.56 104 ARG A C 1
ATOM 849 O O . ARG A 1 104 ? -5.364 -7.293 0.544 1.00 96.56 104 ARG A O 1
ATOM 856 N N . TYR A 1 105 ? -6.691 -6.752 -1.199 1.00 97.94 105 TYR A N 1
ATOM 857 C CA . TYR A 1 105 ? -5.636 -6.587 -2.190 1.00 97.94 105 TYR A CA 1
ATOM 858 C C . TYR A 1 105 ? -5.343 -5.120 -2.482 1.00 97.94 105 TYR A C 1
ATOM 860 O O . TYR A 1 105 ? -6.242 -4.316 -2.719 1.00 97.94 105 TYR A O 1
ATOM 868 N N . SER A 1 106 ? -4.056 -4.796 -2.545 1.00 97.75 106 SER A N 1
ATOM 869 C CA . SER A 1 106 ? -3.569 -3.514 -3.054 1.00 97.75 106 SER A CA 1
ATOM 870 C C . SER A 1 106 ? -2.446 -3.738 -4.054 1.00 97.75 106 SER A C 1
ATOM 872 O O . SER A 1 106 ? -1.784 -4.780 -4.048 1.00 97.75 106 SER A O 1
ATOM 874 N N . TYR A 1 107 ? -2.256 -2.773 -4.945 1.00 97.94 107 TYR A N 1
ATOM 875 C CA . TYR A 1 107 ? -1.291 -2.845 -6.027 1.00 97.94 107 TYR A CA 1
ATOM 876 C C . TYR A 1 107 ? -0.387 -1.627 -5.998 1.00 97.94 107 TYR A C 1
ATOM 878 O O . TYR A 1 107 ? -0.872 -0.509 -5.896 1.00 97.94 107 TYR A O 1
ATOM 886 N N . HIS A 1 108 ? 0.917 -1.848 -6.074 1.00 96.31 108 HIS A N 1
ATOM 887 C CA . HIS A 1 108 ? 1.935 -0.832 -5.815 1.00 96.31 108 HIS A CA 1
ATOM 888 C C . HIS A 1 108 ? 3.033 -0.899 -6.862 1.00 96.31 108 HIS A C 1
ATOM 890 O O . HIS A 1 108 ? 3.200 -1.925 -7.526 1.00 96.31 108 HIS A O 1
ATOM 896 N N . VAL A 1 109 ? 3.826 0.160 -6.976 1.00 95.06 109 VAL A N 1
ATOM 897 C CA . VAL A 1 109 ? 5.081 0.129 -7.737 1.00 95.06 109 VAL A CA 1
ATOM 898 C C . VAL A 1 109 ? 6.283 -0.002 -6.805 1.00 95.06 109 VAL A C 1
ATOM 900 O O . VAL A 1 109 ? 6.254 0.486 -5.674 1.00 95.06 109 VAL A O 1
ATOM 903 N N . THR A 1 110 ? 7.360 -0.636 -7.280 1.00 92.44 110 THR A N 1
ATOM 904 C CA . THR A 1 110 ? 8.678 -0.546 -6.625 1.00 92.44 110 THR A CA 1
ATOM 905 C C . THR A 1 110 ? 9.579 0.436 -7.350 1.00 92.44 110 THR A C 1
ATOM 907 O O . THR A 1 110 ? 9.491 0.590 -8.568 1.00 92.44 110 THR A O 1
ATOM 910 N N . LEU A 1 111 ? 10.456 1.093 -6.595 1.00 87.12 111 LEU A N 1
ATOM 911 C CA . LEU A 1 111 ? 11.471 1.991 -7.133 1.00 87.12 111 LEU A CA 1
ATOM 912 C C . LEU A 1 111 ? 12.691 1.200 -7.620 1.00 87.12 111 LEU A C 1
ATOM 914 O O . LEU A 1 111 ? 13.189 0.315 -6.923 1.00 87.12 111 LEU A O 1
ATOM 918 N N . ALA A 1 112 ? 13.199 1.569 -8.793 1.00 87.38 112 ALA A N 1
ATOM 919 C CA . ALA A 1 112 ? 14.479 1.107 -9.303 1.00 87.38 112 ALA A CA 1
ATOM 920 C C . ALA A 1 112 ? 15.631 1.658 -8.453 1.00 87.38 112 ALA A C 1
ATOM 922 O O . ALA A 1 112 ? 15.572 2.777 -7.927 1.00 87.38 112 ALA A O 1
ATOM 923 N N . ASP A 1 113 ? 16.732 0.912 -8.384 1.00 81.00 113 ASP A N 1
ATOM 924 C CA . ASP A 1 113 ? 17.951 1.398 -7.741 1.00 81.00 113 ASP A CA 1
ATOM 925 C C . ASP A 1 113 ? 18.759 2.312 -8.680 1.00 81.00 113 ASP A C 1
ATOM 927 O O . ASP A 1 113 ? 19.798 1.942 -9.217 1.00 81.00 113 ASP A O 1
ATOM 931 N N . THR A 1 114 ? 18.227 3.512 -8.931 1.00 77.31 114 THR A N 1
ATOM 932 C CA . THR A 1 114 ? 18.808 4.515 -9.843 1.00 77.31 114 THR A CA 1
ATOM 933 C C . THR A 1 114 ? 18.811 5.911 -9.232 1.00 77.31 114 THR A C 1
ATOM 935 O O . THR A 1 114 ? 18.046 6.185 -8.311 1.00 77.31 114 THR A O 1
ATOM 938 N N . ASP A 1 115 ? 19.602 6.838 -9.771 1.00 70.50 115 ASP A N 1
ATOM 939 C CA . ASP A 1 115 ? 19.662 8.238 -9.302 1.00 70.50 115 ASP A CA 1
ATOM 940 C C . ASP A 1 115 ? 18.503 9.110 -9.827 1.00 70.50 115 ASP A C 1
ATOM 942 O O . ASP A 1 115 ? 18.568 10.336 -9.805 1.00 70.50 115 ASP A O 1
ATOM 946 N N . VAL A 1 116 ? 17.443 8.471 -10.325 1.00 75.06 116 VAL A N 1
ATOM 947 C CA . VAL A 1 116 ? 16.182 9.058 -10.797 1.00 75.06 116 VAL A CA 1
ATOM 948 C C . VAL A 1 116 ? 15.005 8.178 -10.380 1.00 75.06 116 VAL A C 1
ATOM 950 O O . VAL A 1 116 ? 15.196 6.999 -10.080 1.00 75.06 116 VAL A O 1
ATOM 953 N N . ILE A 1 117 ? 13.799 8.759 -10.304 1.00 79.56 117 ILE A N 1
ATOM 954 C CA . ILE A 1 117 ? 12.600 8.033 -9.864 1.00 79.56 117 ILE A CA 1
ATOM 955 C C . ILE A 1 117 ? 12.120 7.237 -11.058 1.00 79.56 117 ILE A C 1
ATOM 957 O O . ILE A 1 117 ? 11.611 7.804 -12.022 1.00 79.56 117 ILE A O 1
ATOM 961 N N . LEU A 1 118 ? 12.313 5.931 -10.987 1.00 88.25 118 LEU A N 1
ATOM 962 C CA . LEU A 1 118 ? 11.888 4.996 -12.007 1.00 88.25 118 LEU A CA 1
ATOM 963 C C . LEU A 1 118 ? 11.196 3.826 -11.323 1.00 88.25 118 LEU A C 1
ATOM 965 O O . LEU A 1 118 ? 11.667 3.355 -10.289 1.00 88.25 118 LEU A O 1
ATOM 969 N N . PHE A 1 119 ? 10.086 3.361 -11.888 1.00 93.12 119 PHE A N 1
ATOM 970 C CA . PHE A 1 119 ? 9.339 2.232 -11.345 1.00 93.12 119 PHE A CA 1
ATOM 971 C C . PHE A 1 119 ? 9.714 0.953 -12.086 1.00 93.12 119 PHE A C 1
ATOM 973 O O . PHE A 1 119 ? 9.430 0.832 -13.276 1.00 93.12 119 PHE A O 1
ATOM 980 N N . ASP A 1 120 ? 10.364 0.003 -11.411 1.00 94.56 120 ASP A N 1
ATOM 981 C CA . ASP A 1 120 ? 10.918 -1.204 -12.048 1.00 94.56 120 ASP A CA 1
ATOM 982 C C . ASP A 1 120 ? 9.993 -2.426 -11.974 1.00 94.56 120 ASP A C 1
ATOM 984 O O . ASP A 1 120 ? 10.275 -3.459 -12.588 1.00 94.56 120 ASP A O 1
ATOM 988 N N . ALA A 1 121 ? 8.884 -2.336 -11.238 1.00 96.00 121 ALA A N 1
ATOM 989 C CA . ALA A 1 121 ? 7.923 -3.423 -11.136 1.00 96.00 121 ALA A CA 1
ATOM 990 C C . ALA A 1 121 ? 6.544 -2.968 -10.665 1.00 96.00 121 ALA A C 1
ATOM 992 O O . ALA A 1 121 ? 6.399 -1.928 -10.022 1.00 96.00 121 ALA A O 1
ATOM 993 N N . LEU A 1 122 ? 5.566 -3.842 -10.902 1.00 97.38 122 LEU A N 1
ATOM 994 C CA . LEU A 1 122 ? 4.275 -3.841 -10.223 1.00 97.38 122 LEU A CA 1
ATOM 995 C C . LEU A 1 122 ? 4.280 -4.893 -9.112 1.00 97.38 122 LEU A C 1
ATOM 997 O O . LEU A 1 122 ? 4.881 -5.961 -9.253 1.00 97.38 122 LEU A O 1
ATOM 1001 N N . VAL A 1 123 ? 3.572 -4.618 -8.028 1.00 96.75 123 VAL A N 1
ATOM 1002 C CA . VAL A 1 123 ? 3.430 -5.510 -6.881 1.00 96.75 123 VAL A CA 1
ATOM 1003 C C . VAL A 1 123 ? 1.961 -5.652 -6.556 1.00 96.75 123 VAL A C 1
ATOM 1005 O O . VAL A 1 123 ? 1.274 -4.655 -6.399 1.00 96.75 123 VAL A O 1
ATOM 1008 N N . LYS A 1 124 ? 1.494 -6.885 -6.394 1.00 97.19 124 LYS A N 1
ATOM 1009 C CA . LYS A 1 124 ? 0.228 -7.193 -5.732 1.00 97.19 124 LYS A CA 1
ATOM 1010 C C . LYS A 1 124 ? 0.516 -7.588 -4.291 1.00 97.19 124 LYS A C 1
ATOM 1012 O O . LYS A 1 124 ? 1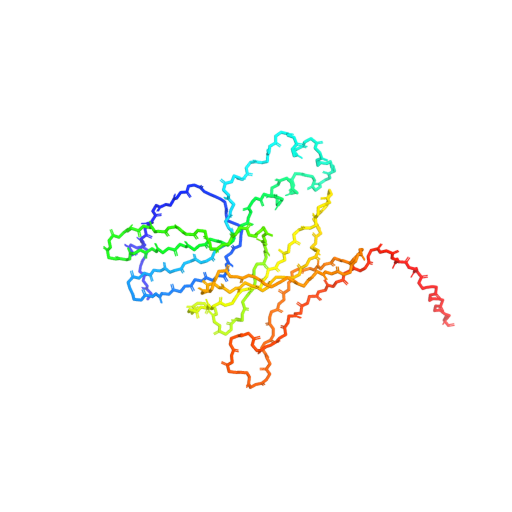.269 -8.534 -4.075 1.00 97.19 124 LYS A O 1
ATOM 1017 N N . MET A 1 125 ? -0.107 -6.915 -3.336 1.00 95.56 125 MET A N 1
ATOM 1018 C CA . MET A 1 125 ? -0.022 -7.220 -1.909 1.00 95.56 125 MET A CA 1
ATOM 1019 C C . MET A 1 125 ? -1.319 -7.862 -1.422 1.00 95.56 125 MET A C 1
ATOM 1021 O O . MET A 1 125 ? -2.409 -7.417 -1.782 1.00 95.56 125 MET A O 1
ATOM 1025 N N . ASP A 1 126 ? -1.200 -8.898 -0.596 1.00 95.00 126 ASP A N 1
ATOM 1026 C CA . ASP A 1 126 ? -2.313 -9.549 0.094 1.00 95.00 126 ASP A CA 1
ATOM 1027 C C . ASP A 1 126 ? -2.235 -9.242 1.594 1.00 95.00 126 ASP A C 1
ATOM 1029 O O . ASP A 1 126 ? -1.413 -9.803 2.320 1.00 95.00 126 ASP A O 1
ATOM 1033 N N . SER A 1 127 ? -3.102 -8.343 2.063 1.00 92.62 127 SER A N 1
ATOM 1034 C CA . SER A 1 127 ? -3.085 -7.860 3.451 1.00 92.62 127 SER A CA 1
ATOM 1035 C C . SER A 1 127 ? -3.499 -8.911 4.486 1.00 92.62 127 SER A C 1
ATOM 1037 O O . SER A 1 127 ? -3.255 -8.719 5.681 1.00 92.62 127 SER A O 1
ATOM 1039 N N . LEU A 1 128 ? -4.117 -10.017 4.049 1.00 91.19 128 LEU A N 1
ATOM 1040 C CA . LEU A 1 128 ? -4.537 -11.106 4.925 1.00 91.19 128 LEU A CA 1
ATOM 1041 C C . LEU A 1 128 ? -3.401 -12.102 5.171 1.00 91.19 128 LEU A C 1
ATOM 1043 O O . LEU A 1 128 ? -3.184 -12.500 6.313 1.00 91.19 128 LEU A O 1
ATOM 1047 N N . SER A 1 129 ? -2.688 -12.515 4.119 1.00 89.38 129 SER A N 1
ATOM 1048 C CA . SER A 1 129 ? -1.551 -13.439 4.247 1.00 89.38 129 SER A CA 1
ATOM 1049 C C . SER A 1 129 ? -0.225 -12.737 4.541 1.00 89.38 129 SER A C 1
ATOM 1051 O O . SER A 1 129 ? 0.718 -13.409 4.949 1.00 89.38 129 SER A O 1
ATOM 1053 N N . GLY A 1 130 ? -0.136 -11.420 4.322 1.00 86.50 130 GLY A N 1
ATOM 1054 C CA . GLY A 1 130 ? 1.111 -10.657 4.441 1.00 86.50 130 GLY A CA 1
ATOM 1055 C C . GLY A 1 130 ? 2.125 -11.002 3.347 1.00 86.50 130 GLY A C 1
ATOM 1056 O O . GLY A 1 130 ? 3.327 -10.931 3.577 1.00 86.50 130 GLY A O 1
ATOM 1057 N N . THR A 1 131 ? 1.652 -11.450 2.181 1.00 88.44 131 THR A N 1
ATOM 1058 C CA . THR A 1 131 ? 2.509 -11.874 1.063 1.00 88.44 131 THR A CA 1
ATOM 1059 C C . THR A 1 131 ? 2.331 -10.969 -0.144 1.00 88.44 131 THR A C 1
ATOM 1061 O O . THR A 1 131 ? 1.200 -10.590 -0.462 1.00 88.44 131 THR A O 1
ATOM 1064 N N . SER A 1 132 ? 3.403 -10.765 -0.904 1.00 93.88 132 SER A N 1
ATOM 1065 C CA . SER A 1 132 ? 3.373 -10.056 -2.181 1.00 93.88 132 SER A CA 1
ATOM 1066 C C . SER A 1 132 ? 3.735 -10.928 -3.383 1.00 93.88 132 SER A C 1
ATOM 1068 O O . SER A 1 132 ? 4.412 -11.953 -3.288 1.00 93.88 132 SER A O 1
ATOM 1070 N N . GLN A 1 133 ? 3.270 -10.496 -4.554 1.00 95.69 133 GLN A N 1
ATOM 1071 C CA . GLN A 1 133 ? 3.672 -11.012 -5.860 1.00 95.69 133 GLN A CA 1
ATOM 1072 C C . GLN A 1 133 ? 4.208 -9.854 -6.694 1.00 95.69 133 GLN A C 1
ATOM 1074 O O . GLN A 1 133 ? 3.525 -8.844 -6.858 1.00 95.69 133 GLN A O 1
ATOM 1079 N N . LYS A 1 134 ? 5.419 -10.003 -7.233 1.00 95.94 134 LYS A N 1
ATOM 1080 C CA . LYS A 1 134 ? 6.106 -8.958 -7.997 1.00 95.94 134 LYS A CA 1
ATOM 1081 C C . LYS A 1 134 ? 6.164 -9.320 -9.479 1.00 95.94 134 LYS A C 1
ATOM 1083 O O . LYS A 1 134 ? 6.660 -10.384 -9.841 1.00 95.94 134 LYS A O 1
ATOM 1088 N N . PHE A 1 135 ? 5.714 -8.408 -10.333 1.00 96.75 135 PHE A N 1
ATOM 1089 C CA . PHE A 1 135 ? 5.921 -8.444 -11.776 1.00 96.75 135 PHE A CA 1
ATOM 1090 C C . PHE A 1 135 ? 6.985 -7.410 -12.143 1.00 96.75 135 PHE A C 1
ATOM 1092 O O . PHE A 1 135 ? 6.697 -6.216 -12.228 1.00 96.75 135 PHE A O 1
ATOM 1099 N N . LYS A 1 136 ? 8.230 -7.864 -12.312 1.00 96.94 136 LYS A N 1
ATOM 1100 C CA . LYS A 1 136 ? 9.349 -6.996 -12.692 1.00 96.94 136 LYS A CA 1
ATOM 1101 C C . LYS A 1 136 ? 9.288 -6.686 -14.186 1.00 96.94 136 LYS A C 1
ATOM 1103 O O . LYS A 1 136 ? 9.107 -7.598 -14.994 1.00 96.94 136 LYS A O 1
ATOM 1108 N N . PHE A 1 137 ? 9.441 -5.415 -14.545 1.00 95.69 137 PHE A N 1
ATOM 1109 C CA . PHE A 1 137 ? 9.552 -5.018 -15.942 1.00 95.69 137 PHE A CA 1
ATOM 1110 C C . PHE A 1 137 ? 10.858 -5.535 -16.552 1.00 95.69 137 PHE A C 1
ATOM 1112 O O . PHE A 1 137 ? 11.804 -5.899 -15.850 1.00 95.69 137 PHE A O 1
ATOM 1119 N N . GLN A 1 138 ? 10.892 -5.593 -17.883 1.00 95.12 138 GLN A N 1
ATOM 1120 C CA . GLN A 1 138 ? 12.123 -5.891 -18.608 1.00 95.12 138 GLN A CA 1
ATOM 1121 C C . GLN A 1 138 ? 13.189 -4.833 -18.296 1.00 95.12 138 GLN A C 1
ATOM 1123 O O . GLN A 1 138 ? 12.862 -3.698 -17.945 1.00 95.12 138 GLN A O 1
ATOM 1128 N N . GLU A 1 139 ? 14.461 -5.202 -18.426 1.00 92.31 139 GLU A N 1
ATOM 1129 C CA . GLU A 1 139 ? 15.562 -4.248 -18.289 1.00 92.31 139 GLU A CA 1
ATOM 1130 C C . GLU A 1 139 ? 15.357 -3.052 -19.236 1.00 92.31 139 GLU A C 1
ATOM 1132 O O . GLU A 1 139 ? 14.798 -3.192 -20.327 1.00 92.31 139 GLU A O 1
ATOM 1137 N N . GLY A 1 140 ? 15.667 -1.848 -18.748 1.00 91.50 140 GLY A N 1
ATOM 1138 C CA . GLY A 1 140 ? 15.427 -0.606 -19.482 1.00 91.50 140 GLY A CA 1
ATOM 1139 C C . GLY A 1 140 ? 13.963 -0.157 -19.581 1.00 91.50 140 GLY A C 1
ATOM 1140 O O . GLY A 1 140 ? 13.708 0.931 -20.099 1.00 91.50 140 GLY A O 1
ATOM 1141 N N . CYS A 1 141 ? 12.998 -0.941 -19.092 1.00 94.44 141 CYS A N 1
ATOM 1142 C CA . CYS A 1 141 ? 11.582 -0.582 -19.087 1.00 94.44 141 CYS A CA 1
ATOM 1143 C C . CYS A 1 141 ? 11.125 -0.124 -17.701 1.00 94.44 141 CYS A C 1
ATOM 1145 O O . CYS A 1 141 ? 11.323 -0.824 -16.709 1.00 94.44 141 CYS A O 1
ATOM 1147 N N . PHE A 1 142 ? 10.449 1.022 -17.644 1.00 94.88 142 PHE A N 1
ATOM 1148 C CA . PHE A 1 142 ? 9.982 1.613 -16.392 1.00 94.88 142 PHE A CA 1
ATOM 1149 C C . PHE A 1 142 ? 8.515 2.016 -16.482 1.00 94.88 142 PHE A C 1
ATOM 1151 O O . PHE A 1 142 ? 8.081 2.613 -17.469 1.00 94.88 142 PHE A O 1
ATOM 1158 N N . GLY A 1 143 ? 7.749 1.656 -15.458 1.00 93.69 143 GLY A N 1
ATOM 1159 C CA . GLY A 1 143 ? 6.319 1.924 -15.378 1.00 93.69 143 GLY A CA 1
ATOM 1160 C C . GLY A 1 143 ? 5.983 3.338 -14.910 1.00 93.69 143 GLY A C 1
ATOM 1161 O O . GLY A 1 143 ? 6.847 4.115 -14.508 1.00 93.69 143 GLY A O 1
ATOM 1162 N N . SER A 1 144 ? 4.688 3.629 -14.921 1.00 93.00 144 SER A N 1
ATOM 1163 C CA . SER A 1 144 ? 4.049 4.750 -14.224 1.00 93.00 144 SER A CA 1
ATOM 1164 C C . SER A 1 144 ? 3.150 4.213 -13.105 1.00 93.00 144 SER A C 1
ATOM 1166 O O . SER A 1 144 ? 2.996 2.994 -12.960 1.00 93.00 144 SER A O 1
ATOM 1168 N N . GLU A 1 145 ? 2.507 5.107 -12.351 1.00 92.31 145 GLU A N 1
ATOM 1169 C CA . GLU A 1 145 ? 1.375 4.729 -11.499 1.00 92.31 145 GLU A CA 1
ATOM 1170 C C . GLU A 1 145 ? 0.353 3.911 -12.309 1.00 92.31 145 GLU A C 1
ATOM 1172 O O . GLU A 1 145 ? 0.081 4.200 -13.481 1.00 92.31 145 GLU A O 1
ATOM 1177 N N . MET A 1 146 ? -0.159 2.841 -11.703 1.00 95.31 146 MET A N 1
ATOM 1178 C CA . MET A 1 146 ? -1.102 1.931 -12.352 1.00 95.31 146 MET A CA 1
ATOM 1179 C C . MET A 1 146 ? -2.536 2.230 -11.925 1.00 95.31 146 MET A C 1
ATOM 1181 O O . MET A 1 146 ? -2.767 2.913 -10.940 1.00 95.31 146 MET A O 1
ATOM 1185 N N . GLN A 1 147 ? -3.507 1.668 -12.635 1.00 97.00 147 GLN A N 1
ATOM 1186 C CA . GLN A 1 147 ? -4.910 1.651 -12.230 1.00 97.00 147 GLN A CA 1
ATOM 1187 C C . GLN A 1 147 ? -5.461 0.228 -12.310 1.00 97.00 147 GLN A C 1
ATOM 1189 O O . GLN A 1 147 ? -5.062 -0.551 -13.181 1.00 97.00 147 GLN A O 1
ATOM 1194 N N . PHE A 1 148 ? -6.394 -0.109 -11.418 1.00 98.38 148 PHE A N 1
ATOM 1195 C CA . PHE A 1 148 ? -7.101 -1.387 -11.456 1.00 98.38 148 PHE A CA 1
ATOM 1196 C C . PHE A 1 148 ? -8.419 -1.256 -12.225 1.00 98.38 148 PHE A C 1
ATOM 1198 O O . PHE A 1 148 ? -9.281 -0.445 -11.883 1.00 98.38 148 PHE A O 1
ATOM 1205 N N . ALA A 1 149 ? -8.607 -2.104 -13.232 1.00 98.06 149 ALA A N 1
ATOM 1206 C CA . ALA A 1 149 ? -9.844 -2.217 -13.990 1.00 98.06 149 ALA A CA 1
ATOM 1207 C C . ALA A 1 149 ? -10.497 -3.585 -13.722 1.00 98.06 149 ALA A C 1
ATOM 1209 O O . ALA A 1 149 ? -9.967 -4.605 -14.169 1.00 98.06 149 ALA A O 1
ATOM 1210 N N . PRO A 1 150 ? -11.646 -3.657 -13.023 1.00 97.88 150 PRO A N 1
ATOM 1211 C CA . PRO A 1 150 ? -12.311 -4.932 -12.771 1.00 97.88 150 PRO A CA 1
ATOM 1212 C C . PRO A 1 150 ? -12.782 -5.571 -14.080 1.00 97.88 150 PRO A C 1
ATOM 1214 O O . PRO A 1 150 ? -13.343 -4.895 -14.948 1.00 97.88 150 PRO A O 1
ATOM 1217 N N . ARG A 1 151 ? -12.612 -6.892 -14.210 1.00 97.94 151 ARG A N 1
ATOM 1218 C CA . ARG A 1 151 ? -13.140 -7.640 -15.356 1.00 97.94 151 ARG A CA 1
ATOM 1219 C C . ARG A 1 151 ? -14.670 -7.557 -15.359 1.00 97.94 151 ARG A C 1
ATOM 1221 O O . ARG A 1 151 ? -15.322 -7.483 -14.314 1.00 97.94 151 ARG A O 1
ATOM 1228 N N . HIS A 1 152 ? -15.275 -7.575 -16.544 1.00 96.12 152 HIS A N 1
ATOM 1229 C CA . HIS A 1 152 ? -16.731 -7.618 -16.646 1.00 96.12 152 HIS A CA 1
ATOM 1230 C C . HIS A 1 152 ? -17.287 -8.868 -15.936 1.00 96.12 152 HIS A C 1
ATOM 1232 O O . HIS A 1 152 ? -16.798 -9.978 -16.156 1.00 96.12 152 HIS A O 1
ATOM 1238 N N . ASN A 1 153 ? -18.302 -8.678 -15.086 1.00 95.44 153 ASN A N 1
ATOM 1239 C CA . ASN A 1 153 ? -18.905 -9.712 -14.232 1.00 95.44 153 ASN A CA 1
ATOM 1240 C C . ASN A 1 153 ? -17.919 -10.419 -13.277 1.00 95.44 153 ASN A C 1
ATOM 1242 O O . ASN A 1 153 ? -18.095 -11.600 -12.975 1.00 95.44 153 ASN A O 1
ATOM 1246 N N . SER A 1 154 ? -16.872 -9.724 -12.818 1.00 96.50 154 SER A N 1
ATOM 1247 C CA . SER A 1 154 ? -16.005 -10.230 -11.754 1.00 96.50 154 SER A CA 1
ATOM 1248 C C . SER A 1 154 ? -16.704 -10.241 -10.394 1.00 96.50 154 SER A C 1
ATOM 1250 O O . SER A 1 154 ? -17.410 -9.293 -10.043 1.00 96.50 154 SER A O 1
ATOM 1252 N N . ASN A 1 155 ? -16.474 -11.313 -9.630 1.00 93.81 155 ASN A N 1
ATOM 1253 C CA . ASN A 1 155 ? -16.951 -11.465 -8.248 1.00 93.81 155 ASN A CA 1
ATOM 1254 C C . ASN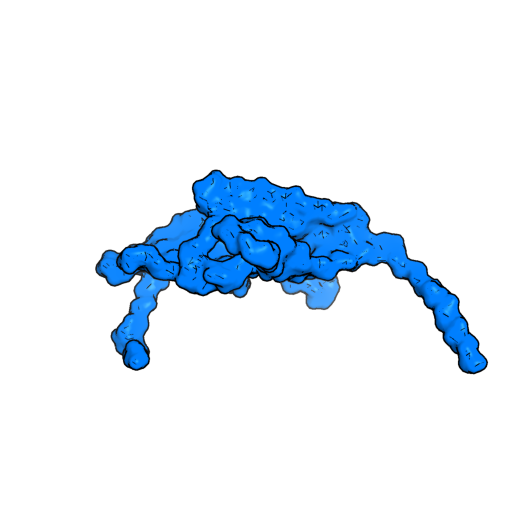 A 1 155 ? -15.808 -11.461 -7.222 1.00 93.81 155 ASN A C 1
ATOM 1256 O O . ASN A 1 155 ? -16.049 -11.192 -6.049 1.00 93.81 155 ASN A O 1
ATOM 1260 N N . ALA A 1 156 ? -14.582 -11.782 -7.644 1.00 97.31 156 ALA A N 1
ATOM 1261 C CA . ALA A 1 156 ? -13.405 -11.701 -6.788 1.00 97.31 156 ALA A CA 1
ATOM 1262 C C . ALA A 1 156 ? -12.801 -10.290 -6.840 1.00 97.31 156 ALA A C 1
ATOM 1264 O O . ALA A 1 156 ? -12.848 -9.618 -7.873 1.00 97.31 156 ALA A O 1
ATOM 1265 N N . GLU A 1 157 ? -12.234 -9.848 -5.719 1.00 98.06 157 GLU A N 1
ATOM 1266 C CA . GLU A 1 157 ? -11.673 -8.502 -5.556 1.00 98.06 157 GLU A CA 1
ATOM 1267 C C . GLU A 1 157 ? -10.531 -8.213 -6.545 1.00 98.06 157 GLU A C 1
ATOM 1269 O O . GLU A 1 157 ? -10.438 -7.105 -7.074 1.00 98.06 157 GLU A O 1
ATOM 1274 N N . ASP A 1 158 ? -9.706 -9.217 -6.836 1.00 98.06 158 ASP A N 1
ATOM 1275 C CA . ASP A 1 158 ? -8.533 -9.170 -7.713 1.00 98.06 158 ASP A CA 1
ATOM 1276 C C . ASP A 1 158 ? -8.788 -9.668 -9.145 1.00 98.06 158 ASP A C 1
ATOM 1278 O O . ASP A 1 158 ? -7.859 -9.746 -9.948 1.00 98.06 158 ASP A O 1
ATOM 1282 N N . ASP A 1 159 ? -10.038 -9.984 -9.491 1.00 98.25 159 ASP A N 1
ATOM 1283 C CA . ASP A 1 159 ? -10.419 -10.438 -10.830 1.00 98.25 159 ASP A CA 1
ATOM 1284 C C . ASP A 1 159 ? -10.608 -9.237 -11.772 1.00 98.25 159 ASP A C 1
ATOM 1286 O O . ASP A 1 159 ? -11.694 -8.661 -11.937 1.00 98.25 159 ASP A O 1
ATOM 1290 N N . GLY A 1 160 ? -9.489 -8.822 -12.359 1.00 97.81 160 GLY A N 1
ATOM 1291 C CA . GLY A 1 160 ? -9.392 -7.667 -13.234 1.00 97.81 160 GLY A CA 1
ATOM 1292 C C . GLY A 1 160 ? -8.026 -7.528 -13.890 1.00 97.81 160 GLY A C 1
ATOM 1293 O O . GLY A 1 160 ? -7.281 -8.493 -14.050 1.00 97.81 160 GLY A O 1
ATOM 1294 N N . TYR A 1 161 ? -7.726 -6.303 -14.294 1.00 98.06 161 TYR A N 1
ATOM 1295 C CA . TYR A 1 161 ? -6.528 -5.937 -15.032 1.00 98.06 161 TYR A CA 1
ATOM 1296 C C . TYR A 1 161 ? -5.817 -4.792 -14.321 1.00 98.06 161 TYR A C 1
ATOM 1298 O O . TYR A 1 161 ? -6.463 -3.863 -13.835 1.00 98.06 161 TYR A O 1
ATOM 1306 N N . LEU A 1 162 ? -4.486 -4.832 -14.319 1.00 97.75 162 LEU A N 1
ATOM 1307 C CA . LEU A 1 162 ? -3.659 -3.674 -13.995 1.00 97.75 162 LEU A CA 1
ATOM 1308 C C . LEU A 1 162 ? -3.272 -2.976 -15.291 1.00 97.75 162 LEU A C 1
ATOM 1310 O O . LEU A 1 162 ? -2.791 -3.615 -16.226 1.00 97.75 162 LEU A O 1
ATOM 1314 N N . ILE A 1 163 ? -3.490 -1.667 -15.340 1.00 97.31 163 ILE A N 1
ATOM 1315 C CA . ILE A 1 163 ? -3.196 -0.831 -16.501 1.00 97.31 163 ILE A CA 1
ATOM 1316 C C . ILE A 1 163 ? -2.148 0.190 -16.074 1.00 97.31 163 ILE A C 1
ATOM 1318 O O . ILE A 1 163 ? -2.380 0.954 -15.144 1.00 97.31 163 ILE A O 1
ATOM 1322 N N . SER A 1 164 ? -0.998 0.202 -16.743 1.00 95.75 164 SER A N 1
ATOM 1323 C CA . SER A 1 164 ? 0.077 1.172 -16.517 1.00 95.75 164 SER A CA 1
ATOM 1324 C C . SER A 1 164 ? 0.762 1.492 -17.842 1.00 95.75 164 SER A C 1
ATOM 1326 O O . SER A 1 164 ? 0.832 0.644 -18.736 1.00 95.75 164 SER A O 1
ATOM 1328 N N . PHE A 1 165 ? 1.269 2.716 -17.970 1.00 95.56 165 PHE A N 1
ATOM 1329 C CA . PHE A 1 165 ? 2.153 3.085 -19.069 1.00 95.56 165 PHE A CA 1
ATOM 1330 C C . PHE A 1 165 ? 3.580 2.654 -18.743 1.00 95.56 165 PHE A C 1
ATOM 1332 O O . PHE A 1 165 ? 4.104 2.996 -17.685 1.00 95.56 165 PHE A O 1
ATOM 1339 N N . VAL A 1 166 ? 4.213 1.935 -19.670 1.00 95.19 166 VAL A N 1
ATOM 1340 C CA . VAL A 1 166 ? 5.600 1.482 -19.539 1.00 95.19 166 VAL A CA 1
ATOM 1341 C C . VAL A 1 166 ? 6.441 2.135 -20.627 1.00 95.19 166 VAL A C 1
ATOM 1343 O O . VAL A 1 166 ? 6.136 2.017 -21.814 1.00 95.19 166 VAL A O 1
ATOM 1346 N N . THR A 1 167 ? 7.504 2.818 -20.215 1.00 93.81 167 THR A N 1
ATOM 1347 C CA . THR A 1 167 ? 8.471 3.461 -21.105 1.00 93.81 167 THR A CA 1
ATOM 1348 C C . THR A 1 167 ? 9.687 2.563 -21.255 1.00 93.81 167 THR A C 1
ATOM 1350 O O . THR A 1 167 ? 10.341 2.252 -20.263 1.00 93.81 167 THR A O 1
ATOM 1353 N N . ASN A 1 168 ? 10.014 2.176 -22.488 1.00 93.19 168 ASN A N 1
ATOM 1354 C CA . ASN A 1 168 ? 11.295 1.553 -22.810 1.00 93.19 168 ASN A CA 1
ATOM 1355 C C . ASN A 1 168 ? 12.331 2.653 -23.090 1.00 93.19 168 ASN A C 1
ATOM 1357 O O . ASN A 1 168 ? 12.181 3.427 -24.035 1.00 93.19 168 ASN A O 1
ATOM 1361 N N . MET A 1 169 ? 13.368 2.718 -22.260 1.00 89.06 169 MET A N 1
ATOM 1362 C CA . MET A 1 169 ? 14.435 3.718 -22.330 1.00 89.06 169 MET A CA 1
ATOM 1363 C C . MET A 1 169 ? 15.640 3.263 -23.166 1.00 89.06 169 MET A C 1
ATOM 1365 O O . MET A 1 169 ? 16.521 4.074 -23.442 1.00 89.06 169 MET A O 1
ATOM 1369 N N . GLU A 1 170 ? 15.701 1.997 -23.588 1.00 79.38 170 GLU A N 1
ATOM 1370 C CA . GLU A 1 170 ? 16.849 1.447 -24.319 1.00 79.38 170 GLU A CA 1
ATOM 1371 C C . GLU A 1 170 ? 16.857 1.799 -25.810 1.00 79.38 170 GLU A C 1
ATOM 1373 O O . GLU A 1 170 ? 17.918 1.727 -26.431 1.00 79.38 170 GLU A O 1
ATOM 1378 N N . LYS A 1 171 ? 15.736 2.251 -26.396 1.00 57.69 171 LYS A N 1
ATOM 1379 C CA . LYS A 1 171 ? 15.701 2.756 -27.781 1.00 57.69 171 LYS A CA 1
ATOM 1380 C C . LYS A 1 171 ? 14.601 3.790 -28.022 1.00 57.69 171 LYS A C 1
ATOM 1382 O O . LYS A 1 171 ? 13.429 3.444 -28.133 1.00 57.69 171 LYS A O 1
ATOM 1387 N N . TRP A 1 172 ? 15.003 5.036 -28.269 1.00 52.06 172 TRP A N 1
ATOM 1388 C CA . TRP A 1 172 ? 14.225 5.949 -29.108 1.00 52.06 172 TRP A CA 1
ATOM 1389 C C . TRP A 1 172 ? 14.907 6.045 -30.475 1.00 52.06 172 TRP A C 1
ATOM 1391 O O . TRP A 1 172 ? 15.751 6.908 -30.707 1.00 52.06 172 TRP A O 1
ATOM 1401 N N . GLU A 1 173 ? 14.583 5.129 -31.390 1.00 50.94 173 GLU A N 1
ATOM 1402 C CA . GLU A 1 173 ? 14.849 5.375 -32.807 1.00 50.94 173 GLU A CA 1
ATOM 1403 C C . GLU A 1 173 ? 13.793 6.385 -33.268 1.00 50.94 173 GLU A C 1
ATOM 1405 O O . GLU A 1 173 ? 12.597 6.083 -33.277 1.00 50.94 173 GLU A O 1
ATOM 1410 N N . ARG A 1 174 ? 14.209 7.615 -33.605 1.00 48.12 174 ARG A N 1
ATOM 1411 C CA . ARG A 1 174 ? 13.348 8.513 -34.381 1.00 48.12 174 ARG A CA 1
ATOM 1412 C C . ARG A 1 174 ? 13.006 7.760 -35.658 1.00 48.12 174 ARG A C 1
ATOM 1414 O O . ARG A 1 174 ? 13.859 7.606 -36.524 1.00 48.12 174 ARG A O 1
ATOM 1421 N N . GLY A 1 175 ? 11.773 7.283 -35.770 1.00 46.25 175 GLY A N 1
ATOM 1422 C CA . GLY A 1 175 ? 11.245 6.925 -37.071 1.00 46.25 175 GLY A CA 1
ATOM 1423 C C . GLY A 1 175 ? 11.297 8.188 -37.919 1.00 46.25 175 GLY A C 1
ATOM 1424 O O . GLY A 1 175 ? 10.581 9.146 -37.618 1.00 46.25 175 GLY A O 1
ATOM 1425 N N . ASP A 1 176 ? 12.158 8.202 -38.935 1.00 46.78 176 ASP A N 1
ATOM 1426 C CA . ASP A 1 176 ? 12.108 9.159 -40.035 1.00 46.78 176 ASP A CA 1
ATOM 1427 C C . ASP A 1 176 ? 10.751 9.005 -40.736 1.00 46.78 176 ASP A C 1
ATOM 1429 O O . ASP A 1 176 ? 10.610 8.374 -41.782 1.00 46.78 176 ASP A O 1
ATOM 1433 N N . SER A 1 177 ? 9.705 9.570 -40.140 1.00 46.38 177 SER A N 1
ATOM 1434 C CA . SER A 1 177 ? 8.445 9.817 -40.821 1.00 46.38 177 SER A CA 1
ATOM 1435 C C . SER A 1 177 ? 8.619 11.109 -41.605 1.00 46.38 177 SER A C 1
ATOM 1437 O O . SER A 1 177 ? 8.170 12.185 -41.217 1.00 46.38 177 SER A O 1
ATOM 1439 N N . ASN A 1 178 ? 9.311 10.980 -42.739 1.00 40.22 178 ASN A N 1
ATOM 1440 C CA . ASN A 1 178 ? 9.137 11.884 -43.863 1.00 40.22 178 ASN A CA 1
ATOM 1441 C C . ASN A 1 178 ? 7.654 11.841 -44.260 1.00 40.22 178 ASN A C 1
ATOM 1443 O O . ASN A 1 178 ? 7.246 11.046 -45.106 1.00 40.22 178 ASN A O 1
ATOM 1447 N N . PHE A 1 179 ? 6.837 12.687 -43.636 1.00 43.09 179 PHE A N 1
ATOM 1448 C CA . PHE A 1 179 ? 5.576 13.101 -44.226 1.00 43.09 179 PHE A CA 1
ATOM 1449 C C . PHE A 1 179 ? 5.935 13.945 -45.447 1.00 43.09 179 PHE A C 1
ATOM 1451 O O . PHE A 1 179 ? 6.246 15.129 -45.343 1.00 43.09 179 PHE A O 1
ATOM 1458 N N . SER A 1 180 ? 5.965 13.287 -46.604 1.00 39.72 180 SER A N 1
ATOM 1459 C CA . SER A 1 180 ? 5.875 13.982 -47.880 1.00 39.72 180 SER A CA 1
ATOM 1460 C C . SER A 1 180 ? 4.457 14.539 -47.994 1.00 39.72 180 SER A C 1
ATOM 1462 O O . SER A 1 180 ? 3.479 13.804 -47.856 1.00 39.72 180 SER A O 1
ATOM 1464 N N . SER A 1 181 ? 4.386 15.860 -48.138 1.00 49.91 181 SER A N 1
ATOM 1465 C CA . SER A 1 181 ? 3.198 16.623 -48.530 1.00 49.91 181 SER A CA 1
ATOM 1466 C C . SER A 1 181 ? 2.737 16.267 -49.935 1.00 49.91 181 SER A C 1
ATOM 1468 O O . SER A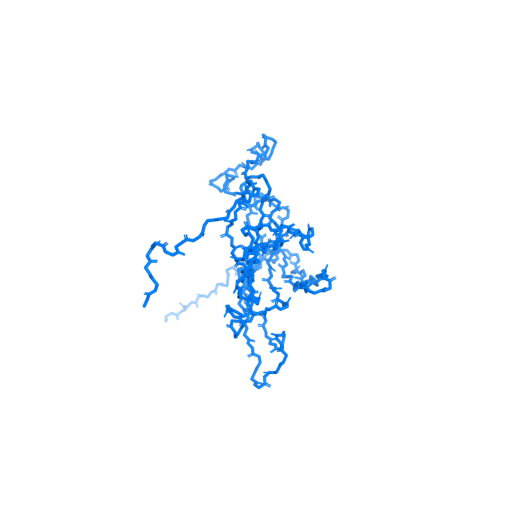 1 181 ? 3.646 16.132 -50.790 1.00 49.91 181 SER A O 1
#

Radius of gyration: 19.87 Å; chains: 1; bounding box: 50×33×73 Å